Protein AF-A0AAW2BSS1-F1 (afdb_monomer_lite)

pLDDT: mean 71.41, std 20.01, range [36.75, 98.62]

Organism: NCBI:txid425828

Secondary structure (DSSP, 8-state):
-------------------TTT--SSS-GGG-TTHHHHHHHHHHHHHHHHHH-----SS-----GGGTT-TTS----TT-SSPPP----------------PPPHHHHHHHHHHHHHHHHHHHHHHHHHHHHHHHHHHHHHHHHHHHHHHHHT-PPP-

Radius of gyration: 38.37 Å; chains: 1; bounding box: 111×33×115 Å

Structure (mmCIF, N/CA/C/O backbone):
data_AF-A0AAW2BSS1-F1
#
_entry.id   AF-A0AAW2BSS1-F1
#
loop_
_atom_site.group_PDB
_atom_site.id
_atom_site.type_symbol
_atom_site.label_atom_id
_atom_site.label_alt_id
_atom_site.label_comp_id
_atom_site.label_asym_id
_atom_site.label_entity_id
_atom_site.label_seq_id
_atom_site.pdbx_PDB_ins_code
_atom_site.Cartn_x
_atom_site.Cartn_y
_atom_site.Cartn_z
_atom_site.occupancy
_atom_site.B_iso_or_equiv
_atom_site.auth_seq_id
_atom_site.auth_comp_id
_atom_site.auth_asym_id
_atom_site.auth_atom_id
_atom_site.pdbx_PDB_model_num
ATOM 1 N N . MET A 1 1 ? -74.343 -14.158 -6.723 1.00 44.75 1 MET A N 1
ATOM 2 C CA . MET A 1 1 ? -72.896 -14.191 -7.036 1.00 44.75 1 MET A CA 1
ATOM 3 C C . MET A 1 1 ? -72.555 -13.043 -7.977 1.00 44.75 1 MET A C 1
ATOM 5 O O . MET A 1 1 ? -72.920 -13.099 -9.142 1.00 44.75 1 MET A O 1
ATOM 9 N N . LYS A 1 2 ? -71.896 -11.991 -7.487 1.00 41.00 2 LYS A N 1
ATOM 10 C CA . LYS A 1 2 ? -71.179 -11.009 -8.316 1.00 41.00 2 LYS A CA 1
ATOM 11 C C . LYS A 1 2 ? -69.965 -10.582 -7.499 1.00 41.00 2 LYS A C 1
ATOM 13 O O . LYS A 1 2 ? -70.108 -9.906 -6.489 1.00 41.00 2 LYS A O 1
ATOM 18 N N . GLY A 1 3 ? -68.820 -11.152 -7.865 1.00 36.75 3 GLY A N 1
ATOM 19 C CA . GLY A 1 3 ? -67.564 -11.033 -7.137 1.00 36.75 3 GLY A CA 1
ATOM 20 C C . GLY A 1 3 ? -66.968 -9.637 -7.262 1.00 36.75 3 GLY A C 1
ATOM 21 O O . GLY A 1 3 ? -66.878 -9.079 -8.356 1.00 36.75 3 GLY A O 1
ATOM 22 N N . SER A 1 4 ? -66.559 -9.099 -6.122 1.00 43.50 4 SER A N 1
ATOM 23 C CA . SER A 1 4 ? -65.781 -7.877 -5.980 1.00 43.50 4 SER A CA 1
ATOM 24 C C . SER A 1 4 ? -64.411 -8.092 -6.629 1.00 43.50 4 SER A C 1
ATOM 26 O O . SER A 1 4 ? -63.617 -8.901 -6.153 1.00 43.50 4 SER A O 1
ATOM 28 N N . LYS A 1 5 ? -64.126 -7.397 -7.734 1.00 49.88 5 LYS A N 1
ATOM 29 C CA . LYS A 1 5 ? -62.781 -7.367 -8.319 1.00 49.88 5 LYS A CA 1
ATOM 30 C C . LYS A 1 5 ? -61.925 -6.413 -7.489 1.00 49.88 5 LYS A C 1
ATOM 32 O O . LYS A 1 5 ? -62.087 -5.200 -7.566 1.00 49.88 5 LYS A O 1
ATOM 37 N N . SER A 1 6 ? -61.043 -6.982 -6.677 1.00 40.81 6 SER A N 1
ATOM 38 C CA . SER A 1 6 ? -59.959 -6.280 -5.997 1.00 40.81 6 SER A CA 1
ATOM 39 C C . SER A 1 6 ? -59.038 -5.631 -7.032 1.00 40.81 6 SER A C 1
ATOM 41 O O . SER A 1 6 ? -58.400 -6.331 -7.819 1.00 40.81 6 SER A O 1
ATOM 43 N N . ILE A 1 7 ? -58.961 -4.301 -7.037 1.00 45.12 7 ILE A N 1
ATOM 44 C CA . ILE A 1 7 ? -57.939 -3.565 -7.784 1.00 45.12 7 ILE A CA 1
ATOM 45 C C . ILE A 1 7 ? -56.653 -3.666 -6.964 1.00 45.12 7 ILE A C 1
ATOM 47 O O . ILE A 1 7 ? -56.431 -2.909 -6.023 1.00 45.12 7 ILE A O 1
ATOM 51 N N . SER A 1 8 ? -55.821 -4.651 -7.285 1.00 38.78 8 SER A N 1
ATOM 52 C CA . SER A 1 8 ? -54.442 -4.697 -6.815 1.00 38.78 8 SER A CA 1
ATOM 53 C C . SER A 1 8 ? -53.663 -3.605 -7.546 1.00 38.78 8 SER A C 1
ATOM 55 O O . SER A 1 8 ? -53.260 -3.792 -8.695 1.00 38.78 8 SER A O 1
ATOM 57 N N . ALA A 1 9 ? -53.473 -2.454 -6.903 1.00 45.53 9 ALA A N 1
ATOM 58 C CA . ALA A 1 9 ? -52.503 -1.465 -7.348 1.00 45.53 9 ALA A CA 1
ATOM 59 C C . ALA A 1 9 ? -51.106 -2.079 -7.195 1.00 45.53 9 ALA A C 1
ATOM 61 O O . ALA A 1 9 ? -50.527 -2.106 -6.111 1.00 45.53 9 ALA A O 1
ATOM 62 N N . THR A 1 10 ? -50.578 -2.643 -8.278 1.00 43.88 10 THR A N 1
ATOM 63 C CA . THR A 1 10 ? -49.176 -3.038 -8.347 1.00 43.88 10 THR A CA 1
ATOM 64 C C . THR A 1 10 ? -48.368 -1.748 -8.397 1.00 43.88 10 THR A C 1
ATOM 66 O O . THR A 1 10 ? -48.271 -1.112 -9.443 1.00 43.88 10 THR A O 1
ATOM 69 N N . PHE A 1 11 ? -47.832 -1.323 -7.253 1.00 45.69 11 PHE A N 1
ATOM 70 C CA . PHE A 1 11 ? -46.856 -0.244 -7.198 1.00 45.69 11 PHE A CA 1
ATOM 71 C C . PHE A 1 11 ? -45.609 -0.740 -7.942 1.00 45.69 11 PHE A C 1
ATOM 73 O O . PHE A 1 11 ? -44.788 -1.475 -7.394 1.00 45.69 11 PHE A O 1
ATOM 80 N N . ARG A 1 12 ? -45.510 -0.419 -9.237 1.00 48.88 12 ARG A N 1
ATOM 81 C CA . ARG A 1 12 ? -44.263 -0.531 -9.994 1.00 48.88 12 ARG A CA 1
ATOM 82 C C . ARG A 1 12 ? -43.321 0.482 -9.357 1.00 48.88 12 ARG A C 1
ATOM 84 O O . ARG A 1 12 ? -43.369 1.664 -9.668 1.00 48.88 12 ARG A O 1
ATOM 91 N N . LYS A 1 13 ? -42.531 0.034 -8.384 1.00 45.41 13 LYS A N 1
ATOM 92 C CA . LYS A 1 13 ? -41.377 0.797 -7.933 1.00 45.41 13 LYS A CA 1
ATOM 93 C C . LYS A 1 13 ? -40.367 0.680 -9.064 1.00 45.41 13 LYS A C 1
ATOM 95 O O . LYS A 1 13 ? -39.650 -0.317 -9.127 1.00 45.41 13 LYS A O 1
ATOM 100 N N . ASP A 1 14 ? -40.397 1.630 -9.996 1.00 56.41 14 ASP A N 1
ATOM 101 C CA . ASP A 1 14 ? -39.273 1.801 -10.907 1.00 56.41 14 ASP A CA 1
ATOM 102 C C . ASP A 1 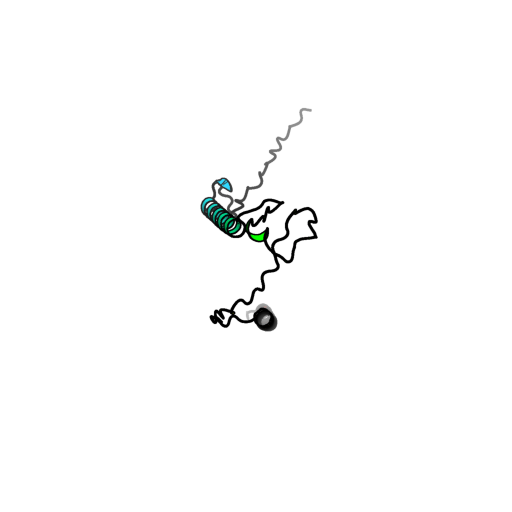14 ? -38.009 1.865 -10.040 1.00 56.41 14 ASP A C 1
ATOM 104 O O . ASP A 1 14 ? -38.026 2.513 -8.980 1.00 56.41 14 ASP A O 1
ATOM 108 N N . PRO A 1 15 ? -36.954 1.103 -10.380 1.00 61.06 15 PRO A N 1
ATOM 109 C CA . PRO A 1 15 ? -35.716 1.176 -9.632 1.00 61.06 15 PRO A CA 1
ATOM 110 C C . PRO A 1 15 ? -35.285 2.636 -9.677 1.00 61.06 15 PRO A C 1
ATOM 112 O O . PRO A 1 15 ? -35.113 3.183 -10.761 1.00 61.06 15 PRO A O 1
ATOM 115 N N . MET A 1 16 ? -35.194 3.272 -8.507 1.00 63.94 16 MET A N 1
ATOM 116 C CA . MET A 1 16 ? -34.715 4.646 -8.387 1.00 63.94 16 MET A CA 1
ATOM 117 C C . MET A 1 16 ? -33.361 4.685 -9.093 1.00 63.94 16 MET A C 1
ATOM 119 O O . MET A 1 16 ? -32.401 4.092 -8.593 1.00 63.94 16 MET A O 1
ATOM 123 N N . GLU A 1 17 ? -33.313 5.255 -10.297 1.00 72.25 17 GLU A N 1
ATOM 124 C CA . GLU A 1 17 ? -32.108 5.212 -11.110 1.00 72.25 17 GLU A CA 1
ATOM 125 C C . GLU A 1 17 ? -31.115 6.173 -10.475 1.00 72.25 17 GLU A C 1
ATOM 127 O O . GLU A 1 17 ? -31.255 7.391 -10.519 1.00 72.25 17 GLU A O 1
ATOM 132 N N . VAL A 1 18 ? -30.145 5.587 -9.785 1.00 84.19 18 VAL A N 1
ATOM 133 C CA . VAL A 1 18 ? -29.073 6.324 -9.143 1.00 84.19 18 VAL A CA 1
ATOM 134 C C . VAL A 1 18 ? -28.134 6.823 -10.239 1.00 84.19 18 VAL A C 1
ATOM 136 O O . VAL A 1 18 ? -27.698 6.047 -11.095 1.00 84.19 18 VAL A O 1
ATOM 139 N N . CYS A 1 19 ? -27.790 8.108 -10.205 1.00 87.50 19 CYS A N 1
ATOM 140 C CA . CYS A 1 19 ? -26.778 8.682 -11.074 1.00 87.50 19 CYS A CA 1
ATOM 141 C C . CYS A 1 19 ? -25.475 7.885 -10.944 1.00 87.50 19 CYS A C 1
ATOM 143 O O . CYS A 1 19 ? -24.877 7.815 -9.873 1.00 87.50 19 CYS A O 1
ATOM 145 N N . LYS A 1 20 ? -24.989 7.305 -12.041 1.00 84.31 20 LYS A N 1
ATOM 146 C CA . LYS A 1 20 ? -23.785 6.454 -12.029 1.00 84.31 20 LYS A CA 1
ATOM 147 C C . LYS A 1 20 ? -22.487 7.246 -11.839 1.00 84.31 20 LYS A C 1
ATOM 149 O O . LYS A 1 20 ? -21.426 6.644 -11.729 1.00 84.31 20 LYS A O 1
ATOM 154 N N . MET A 1 21 ? -22.570 8.579 -11.843 1.00 83.81 21 MET A N 1
ATOM 155 C CA . MET A 1 21 ? -21.425 9.478 -11.700 1.00 83.81 21 MET A CA 1
ATOM 156 C C . MET A 1 21 ? -21.223 9.929 -10.249 1.00 83.81 21 MET A C 1
ATOM 158 O O . MET A 1 21 ? -20.118 9.828 -9.727 1.00 83.81 21 MET A O 1
ATOM 162 N N . CYS A 1 22 ? -22.284 10.406 -9.587 1.00 87.50 22 CYS A N 1
ATOM 163 C CA . CYS A 1 22 ? -22.213 10.917 -8.210 1.00 87.50 22 CYS A CA 1
ATOM 164 C C . CYS A 1 22 ? -23.003 10.089 -7.186 1.00 87.50 22 CYS A C 1
ATOM 166 O O . CYS A 1 22 ? -22.973 10.396 -5.999 1.00 87.50 22 CYS A O 1
ATOM 168 N N . HIS A 1 23 ? -23.697 9.040 -7.629 1.00 84.88 23 HIS A N 1
ATOM 169 C CA . HIS A 1 23 ? -24.527 8.161 -6.807 1.00 84.88 23 HIS A CA 1
ATOM 170 C C . HIS A 1 23 ? -25.729 8.824 -6.110 1.00 84.88 23 HIS A C 1
ATOM 172 O O . HIS A 1 23 ? -26.272 8.275 -5.151 1.00 84.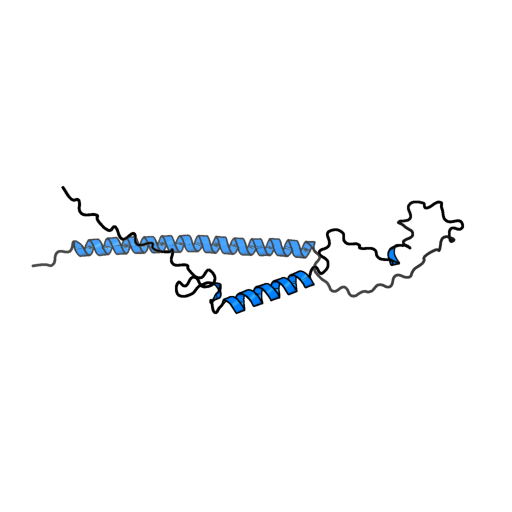88 23 HIS A O 1
ATOM 178 N N . GLU A 1 24 ? -26.203 9.964 -6.618 1.00 84.81 24 GLU A N 1
ATOM 179 C CA . GLU A 1 24 ? -27.440 10.605 -6.156 1.00 84.81 24 GLU A CA 1
ATOM 180 C C . GLU A 1 24 ? -28.679 10.125 -6.926 1.00 84.81 24 GLU A C 1
ATOM 182 O O . GLU A 1 24 ? -28.595 9.745 -8.088 1.00 84.81 24 GLU A O 1
ATOM 187 N N . ILE A 1 25 ? -29.853 10.190 -6.292 1.00 82.56 25 ILE A N 1
ATOM 188 C CA . ILE A 1 25 ? -31.152 9.786 -6.873 1.00 82.56 25 ILE A CA 1
ATOM 189 C C . ILE A 1 25 ? -31.933 10.937 -7.531 1.00 82.56 25 ILE A C 1
ATOM 191 O O . ILE A 1 25 ? -33.031 10.725 -8.034 1.00 82.56 25 ILE A O 1
ATOM 195 N N . ASN A 1 26 ? -31.407 12.163 -7.481 1.00 81.06 26 ASN A N 1
ATOM 196 C CA . ASN A 1 26 ? -32.154 13.373 -7.847 1.00 81.06 26 ASN A CA 1
ATOM 197 C C . ASN A 1 26 ? -32.123 13.695 -9.348 1.00 81.06 26 ASN A C 1
ATOM 199 O O . ASN A 1 26 ? -32.866 14.564 -9.794 1.00 81.06 26 ASN A O 1
ATOM 203 N N . HIS A 1 27 ? -31.241 13.046 -10.109 1.00 81.62 27 HIS A N 1
ATOM 204 C CA . HIS A 1 27 ? -31.038 13.309 -11.529 1.00 81.62 27 HIS A CA 1
ATOM 205 C C . HIS A 1 27 ? -30.535 12.061 -12.255 1.00 81.62 27 HIS A C 1
ATOM 207 O O . HIS A 1 27 ? -29.900 11.180 -11.671 1.00 81.62 27 HIS A O 1
ATOM 213 N N . VAL A 1 28 ? -30.779 12.027 -13.559 1.00 83.12 28 VAL A N 1
ATOM 214 C CA . VAL A 1 28 ? -30.234 11.024 -14.474 1.00 83.12 28 VAL A CA 1
ATOM 215 C C . VAL A 1 28 ? -28.775 11.340 -14.815 1.00 83.12 28 VAL A C 1
ATOM 217 O O . VAL A 1 28 ? -28.350 12.492 -14.814 1.00 83.12 28 VAL A O 1
ATOM 220 N N . THR A 1 29 ? -27.973 10.313 -15.109 1.00 81.44 29 THR A N 1
ATOM 221 C CA . THR A 1 29 ? -26.507 10.452 -15.266 1.00 81.44 29 THR A CA 1
ATOM 222 C C . THR A 1 29 ? -26.102 11.497 -16.318 1.00 81.44 29 THR A C 1
ATOM 224 O O . THR A 1 29 ? -25.099 12.180 -16.134 1.00 81.44 29 THR A O 1
ATOM 227 N N . ASN A 1 30 ? -26.886 11.651 -17.391 1.00 79.81 30 ASN A N 1
ATOM 228 C CA . ASN A 1 30 ? -26.679 12.636 -18.463 1.00 79.81 30 ASN A CA 1
ATOM 229 C C . ASN A 1 30 ? -26.864 14.103 -18.017 1.00 79.81 30 ASN A C 1
ATOM 231 O O . ASN A 1 30 ? -26.330 14.996 -18.666 1.00 79.81 30 ASN A O 1
ATOM 235 N N . GLU A 1 31 ? -27.580 14.349 -16.920 1.00 81.38 31 GLU A N 1
ATOM 236 C CA . GLU A 1 31 ? -27.831 15.679 -16.344 1.00 81.38 31 GLU A CA 1
ATOM 237 C C . GLU A 1 31 ? -26.917 15.977 -15.143 1.00 81.38 31 GLU A C 1
ATOM 239 O O . GLU A 1 31 ? -27.035 17.016 -14.494 1.00 81.38 31 GLU A O 1
ATOM 244 N N . CYS A 1 32 ? -25.984 15.072 -14.829 1.00 84.69 32 CYS A N 1
ATOM 245 C CA . CYS A 1 32 ? -25.091 15.240 -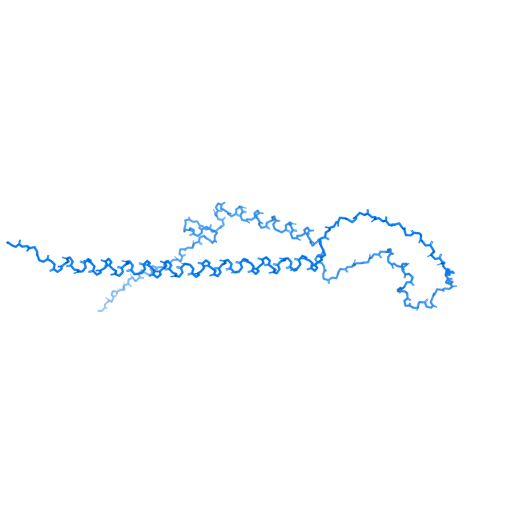13.693 1.00 84.69 32 CYS A CA 1
ATOM 246 C C . CYS A 1 32 ? -24.128 16.412 -13.911 1.00 84.69 32 CYS A C 1
ATOM 248 O O . CYS A 1 32 ? -23.383 16.441 -14.889 1.00 84.69 32 CYS A O 1
ATOM 250 N N . ALA A 1 33 ? -24.049 17.332 -12.947 1.00 85.56 33 ALA A N 1
ATOM 251 C CA . ALA A 1 33 ? -23.131 18.474 -13.003 1.00 85.56 33 ALA A CA 1
ATOM 252 C C . ALA A 1 33 ? -21.655 18.058 -13.185 1.00 85.56 33 ALA A C 1
ATOM 254 O O . ALA A 1 33 ? -20.872 18.775 -13.804 1.00 85.56 33 ALA A O 1
ATOM 255 N N . SER A 1 34 ? -21.281 16.872 -12.690 1.00 82.00 34 SER A N 1
ATOM 256 C CA . SER A 1 34 ? -19.925 16.319 -12.823 1.00 82.00 34 SER A CA 1
ATOM 257 C C . SER A 1 34 ? -19.651 15.623 -14.165 1.00 82.00 34 SER A C 1
ATOM 259 O O . SER A 1 34 ? -18.503 15.285 -14.455 1.00 82.00 34 SER A O 1
ATOM 261 N N . LEU A 1 35 ? -20.667 15.449 -15.020 1.00 82.12 35 LEU A N 1
ATOM 262 C CA . LEU A 1 35 ? -20.525 14.792 -16.320 1.00 82.12 35 LEU A CA 1
ATOM 263 C C . LEU A 1 35 ? -19.570 15.548 -17.246 1.00 82.12 35 LEU A C 1
ATOM 265 O O . LEU A 1 35 ? -18.727 14.925 -17.885 1.00 82.12 35 LEU A O 1
ATOM 269 N N . SER A 1 36 ? -19.648 16.881 -17.271 1.00 77.25 36 SER A N 1
ATOM 270 C CA . SER A 1 36 ? -18.731 17.714 -18.063 1.00 77.25 36 SER A CA 1
ATOM 271 C C . SER A 1 36 ? -17.277 17.515 -17.620 1.00 77.25 36 SER A C 1
ATOM 273 O O . SER A 1 36 ? -16.400 17.247 -18.439 1.00 77.25 36 SER A O 1
ATOM 275 N N . SER A 1 37 ? -17.021 17.527 -16.308 1.00 78.88 37 SER A N 1
ATOM 276 C CA . SER A 1 37 ? -15.688 17.272 -15.753 1.00 78.88 37 SER A CA 1
ATOM 277 C C . SER A 1 37 ? -15.174 15.872 -16.094 1.00 78.88 37 SER A C 1
ATOM 279 O O . SER A 1 37 ? -14.006 15.719 -16.439 1.00 78.88 37 SER A O 1
ATOM 281 N N . PHE A 1 38 ? -16.035 14.855 -16.046 1.00 78.12 38 PHE A N 1
ATOM 282 C CA . PHE A 1 38 ? -15.660 13.485 -16.390 1.00 78.12 38 PHE A CA 1
ATOM 283 C C . PHE A 1 38 ? -15.317 13.319 -17.878 1.00 78.12 38 PHE A C 1
ATOM 285 O O . PHE A 1 38 ? -14.327 12.664 -18.211 1.00 78.12 38 PHE A O 1
ATOM 292 N N . LEU A 1 39 ? -16.099 13.929 -18.774 1.00 77.75 39 LEU A N 1
ATOM 293 C CA . LEU A 1 39 ? -15.840 13.885 -20.214 1.00 77.75 39 LEU A CA 1
ATOM 294 C C . LEU A 1 39 ? -14.545 14.610 -20.585 1.00 77.75 39 LEU A C 1
ATOM 296 O O . LEU A 1 39 ? -13.760 14.062 -21.354 1.00 77.75 39 LEU A O 1
ATOM 300 N N . ASN A 1 40 ? -14.267 15.763 -19.971 1.00 75.00 40 ASN A N 1
ATOM 301 C CA . ASN A 1 40 ? -13.009 16.485 -20.181 1.00 75.00 40 ASN A CA 1
ATOM 302 C C . ASN A 1 40 ? -11.793 15.643 -19.756 1.00 75.00 40 ASN A C 1
ATOM 304 O O . ASN A 1 40 ? -10.795 15.588 -20.469 1.00 75.00 40 ASN A O 1
ATOM 308 N N . VAL A 1 41 ? -11.887 14.921 -18.632 1.00 74.88 41 VAL A N 1
ATOM 309 C CA . VAL A 1 41 ? -10.826 14.001 -18.179 1.00 74.88 41 VAL A CA 1
ATOM 310 C C . VAL A 1 41 ? -10.642 12.831 -19.150 1.00 74.88 41 VAL A C 1
ATOM 312 O O . VAL A 1 41 ? -9.521 12.362 -19.356 1.00 74.88 41 VAL A O 1
ATOM 315 N N . LEU A 1 42 ? -11.724 12.327 -19.747 1.00 70.75 42 LEU A N 1
ATOM 316 C CA . LEU A 1 42 ? -11.635 11.271 -20.753 1.00 70.75 42 LEU A CA 1
ATOM 317 C C . LEU A 1 42 ? -10.988 11.787 -22.044 1.00 70.75 42 LEU A C 1
ATOM 319 O O . LEU A 1 42 ? -10.130 11.108 -22.602 1.00 70.75 42 LEU A O 1
ATOM 323 N N . GLU A 1 43 ? -11.347 12.990 -22.486 1.00 73.31 43 GLU A N 1
ATOM 324 C CA . GLU A 1 43 ? -10.772 13.635 -23.666 1.00 73.31 43 GLU A CA 1
ATOM 325 C C . GLU A 1 43 ? -9.277 13.926 -23.485 1.00 73.31 43 GLU A C 1
ATOM 327 O O . GLU A 1 43 ? -8.478 13.592 -24.360 1.00 73.31 43 GLU A O 1
ATOM 332 N N . GLU A 1 44 ? -8.867 14.422 -22.314 1.00 70.81 44 GLU A N 1
ATOM 333 C CA . GLU A 1 44 ? -7.456 14.631 -21.976 1.00 70.81 44 GLU A CA 1
ATOM 334 C C . GLU A 1 44 ? -6.668 13.312 -22.004 1.00 70.81 44 GLU A C 1
ATOM 336 O O . GLU A 1 44 ? -5.574 13.237 -22.572 1.00 70.81 44 GLU A O 1
ATOM 341 N N . LYS A 1 45 ? -7.245 12.228 -21.469 1.00 69.81 45 LYS A N 1
ATOM 342 C CA . LYS A 1 45 ? -6.633 10.891 -21.524 1.00 69.81 45 LYS A CA 1
ATOM 343 C C . LYS A 1 45 ? -6.528 10.355 -22.951 1.00 69.81 45 LYS A C 1
ATOM 345 O O . LYS A 1 45 ? -5.508 9.758 -23.290 1.00 69.81 45 LYS A O 1
ATOM 350 N N . VAL A 1 46 ? -7.543 10.569 -23.789 1.00 67.56 46 VAL A N 1
ATOM 351 C CA . VAL A 1 46 ? -7.530 10.166 -25.206 1.00 67.56 46 VAL A CA 1
ATOM 352 C C . VAL A 1 46 ? -6.488 10.968 -25.984 1.00 67.56 46 VAL A C 1
ATOM 354 O O . VAL A 1 46 ? -5.731 10.392 -26.764 1.00 67.56 46 VAL A O 1
ATOM 357 N N . HIS A 1 47 ? -6.381 12.272 -25.734 1.00 69.81 47 HIS A N 1
ATOM 358 C CA . HIS A 1 47 ? -5.361 13.118 -26.343 1.00 69.81 47 HIS A CA 1
ATOM 359 C C . HIS A 1 47 ? -3.944 12.690 -25.929 1.00 69.81 47 HIS A C 1
ATOM 361 O O . HIS A 1 47 ? -3.061 12.546 -26.780 1.00 69.81 47 HIS A O 1
ATOM 367 N N . ALA A 1 48 ? -3.726 12.410 -24.640 1.00 67.44 48 ALA A N 1
ATOM 368 C CA . ALA A 1 48 ? -2.455 11.891 -24.144 1.00 67.44 48 ALA A CA 1
ATOM 369 C C . ALA A 1 48 ? -2.116 10.536 -24.787 1.00 67.44 48 ALA A C 1
ATOM 371 O O . ALA A 1 48 ? -1.020 10.365 -25.317 1.00 67.44 48 ALA A O 1
ATOM 372 N N . PHE A 1 49 ? -3.066 9.599 -24.823 1.00 67.88 49 PHE A N 1
ATOM 373 C CA . PHE A 1 49 ? -2.873 8.278 -25.423 1.00 67.88 49 PHE A CA 1
ATOM 374 C C . PHE A 1 49 ? -2.524 8.359 -26.919 1.00 67.88 49 PHE A C 1
ATOM 376 O O . PHE A 1 49 ? -1.547 7.753 -27.362 1.00 67.88 49 PHE A O 1
ATOM 383 N N . ASN A 1 50 ? -3.251 9.175 -27.686 1.00 66.44 50 ASN A N 1
ATOM 384 C CA . ASN A 1 50 ? -2.988 9.380 -29.113 1.00 66.44 50 ASN A CA 1
ATOM 385 C C . ASN A 1 50 ? -1.644 10.078 -29.379 1.00 66.44 50 ASN A C 1
ATOM 387 O O . ASN A 1 50 ? -1.008 9.812 -30.396 1.00 66.44 50 ASN A O 1
ATOM 391 N N . SER A 1 51 ? -1.178 10.926 -28.457 1.00 66.88 51 SER A N 1
ATOM 392 C CA . SER A 1 51 ? 0.146 11.557 -28.547 1.00 66.88 51 SER A CA 1
ATOM 393 C C . SER A 1 51 ? 1.283 10.548 -28.351 1.00 66.88 51 SER A C 1
ATOM 395 O O . SER A 1 51 ? 2.312 10.643 -29.019 1.00 66.88 51 SER A O 1
ATOM 397 N N . TYR A 1 52 ? 1.104 9.563 -27.462 1.00 63.03 52 TYR A N 1
ATOM 398 C CA . TYR A 1 52 ? 2.091 8.499 -27.241 1.00 63.03 52 TYR A CA 1
ATOM 399 C C . TYR A 1 52 ? 2.120 7.465 -28.377 1.00 63.03 52 TYR A C 1
ATOM 401 O O . TYR A 1 52 ? 3.169 6.865 -28.616 1.00 63.03 52 TYR A O 1
ATOM 409 N N . TRP A 1 53 ? 1.008 7.267 -29.095 1.00 58.12 53 TRP A N 1
ATOM 410 C CA . TRP A 1 53 ? 0.920 6.304 -30.196 1.00 58.12 53 TRP A CA 1
ATOM 411 C C . TRP A 1 53 ? 0.149 6.857 -31.409 1.00 58.12 53 TRP A C 1
ATOM 413 O O . TRP A 1 53 ? -0.993 6.468 -31.664 1.00 58.12 53 TRP A O 1
ATOM 423 N N . PRO A 1 54 ? 0.765 7.736 -32.219 1.00 58.47 54 PRO A N 1
ATOM 424 C CA . PRO A 1 54 ? 0.060 8.440 -33.293 1.00 58.47 54 PRO A CA 1
ATOM 425 C C . PRO A 1 54 ? -0.297 7.567 -34.512 1.00 58.47 54 PRO A C 1
ATOM 427 O O . PRO A 1 54 ? -0.899 8.065 -35.459 1.00 58.47 54 PRO A O 1
ATOM 430 N N . ASN A 1 55 ? 0.071 6.279 -34.541 1.00 56.88 55 ASN A N 1
ATOM 431 C CA . ASN A 1 55 ? -0.132 5.424 -35.713 1.00 56.88 55 ASN A CA 1
ATOM 432 C C . ASN A 1 55 ? -0.674 4.044 -35.325 1.00 56.88 55 ASN A C 1
ATOM 434 O O . ASN A 1 55 ? 0.065 3.073 -35.167 1.00 56.88 55 ASN A O 1
ATOM 438 N N . ASN A 1 56 ? -1.993 3.968 -35.169 1.00 55.41 56 ASN A N 1
ATOM 439 C CA . ASN A 1 56 ? -2.714 2.752 -34.799 1.00 55.41 56 ASN A CA 1
ATOM 440 C C . ASN A 1 56 ? -3.104 1.899 -36.028 1.00 55.41 56 ASN A C 1
ATOM 442 O O . ASN A 1 56 ? -4.201 1.350 -36.094 1.00 55.41 56 ASN A O 1
ATOM 446 N N . SER A 1 57 ? -2.234 1.821 -37.041 1.00 55.94 57 SER A N 1
ATOM 447 C CA . SER A 1 57 ? -2.439 0.930 -38.189 1.00 55.94 57 SER A CA 1
ATOM 448 C C . SER A 1 57 ? -1.789 -0.433 -37.927 1.00 55.94 57 SER A C 1
ATOM 450 O O . SER A 1 57 ? -0.615 -0.516 -37.571 1.00 55.94 57 SER A O 1
ATOM 452 N N . SER A 1 58 ? -2.540 -1.524 -38.122 1.00 57.31 58 SER A N 1
ATOM 453 C CA . SER A 1 58 ? -2.073 -2.910 -37.910 1.00 57.31 58 SER A CA 1
ATOM 454 C C . SER A 1 58 ? -0.891 -3.325 -38.799 1.00 57.31 58 SER A C 1
ATOM 456 O O . SER A 1 58 ? -0.275 -4.356 -38.558 1.00 57.31 58 SER A O 1
ATOM 458 N N . TYR A 1 59 ? -0.540 -2.513 -39.797 1.00 52.09 59 TYR A N 1
ATOM 459 C CA . TYR A 1 59 ? 0.700 -2.621 -40.554 1.00 52.09 59 TYR A CA 1
ATOM 460 C C . TYR A 1 59 ? 1.411 -1.272 -40.521 1.00 52.09 59 TYR A C 1
ATOM 462 O O . TYR A 1 59 ? 1.154 -0.396 -41.347 1.00 52.09 59 TYR A O 1
ATOM 470 N N . SER A 1 60 ? 2.341 -1.105 -39.579 1.00 51.34 60 SER A N 1
ATOM 471 C CA . SER A 1 60 ? 3.242 0.041 -39.603 1.00 51.34 60 SER A CA 1
ATOM 472 C C . SER A 1 60 ? 4.129 -0.073 -40.842 1.00 51.34 60 SER A C 1
ATOM 474 O O . SER A 1 60 ? 5.062 -0.882 -40.891 1.00 51.34 60 SER A O 1
ATOM 476 N N . ASN A 1 61 ? 3.857 0.735 -41.859 1.00 55.06 61 ASN A N 1
ATOM 477 C CA . ASN A 1 61 ? 4.755 0.889 -42.993 1.00 55.06 61 ASN A CA 1
ATOM 478 C C . ASN A 1 61 ? 5.964 1.727 -42.532 1.00 55.06 61 ASN A C 1
ATOM 480 O O . ASN A 1 61 ? 6.079 2.914 -42.820 1.00 55.06 61 ASN A O 1
ATOM 484 N N . ASN A 1 62 ? 6.872 1.109 -41.767 1.00 55.47 62 ASN A N 1
ATOM 485 C CA . ASN A 1 62 ? 8.125 1.699 -41.272 1.00 55.47 62 ASN A CA 1
ATOM 486 C C . ASN A 1 62 ? 9.179 1.816 -42.388 1.00 55.47 62 ASN A C 1
ATOM 488 O O . ASN A 1 62 ? 10.378 1.628 -42.164 1.00 55.47 62 ASN A O 1
ATOM 492 N N . TYR A 1 63 ? 8.741 2.096 -43.617 1.00 52.31 63 TYR A N 1
ATOM 493 C CA . TYR A 1 63 ? 9.625 2.208 -44.761 1.00 52.31 63 TYR A CA 1
ATOM 494 C C . TYR A 1 63 ? 10.413 3.515 -44.678 1.00 52.31 63 TYR A C 1
ATOM 496 O O . TYR A 1 63 ? 9.966 4.579 -45.093 1.00 52.31 63 TYR A O 1
ATOM 504 N N . LYS A 1 64 ? 11.610 3.423 -44.104 1.00 55.56 64 LYS A N 1
ATOM 505 C CA . LYS A 1 64 ? 12.632 4.471 -44.075 1.00 55.56 64 LYS A CA 1
ATOM 506 C C . LYS A 1 64 ? 13.365 4.464 -45.431 1.00 55.56 64 LYS A C 1
ATOM 508 O O . LYS A 1 64 ? 14.151 3.543 -45.665 1.00 55.56 64 LYS A O 1
ATOM 513 N N . PRO A 1 65 ? 13.173 5.451 -46.331 1.00 59.50 65 PRO A N 1
ATOM 514 C CA . PRO A 1 65 ? 13.779 5.431 -47.673 1.00 59.50 65 PRO A CA 1
ATOM 515 C C . PRO A 1 65 ? 15.314 5.379 -47.635 1.00 59.50 65 PRO A C 1
ATOM 517 O O . PRO A 1 65 ? 15.959 4.775 -48.487 1.00 59.50 65 PRO A O 1
ATOM 520 N N . ASN A 1 66 ? 15.894 5.959 -46.586 1.00 56.81 66 ASN A N 1
ATOM 521 C CA . ASN A 1 66 ? 17.320 5.989 -46.278 1.00 56.81 66 ASN A CA 1
ATOM 522 C C . ASN A 1 66 ? 17.901 4.648 -45.779 1.00 56.81 66 ASN A C 1
ATOM 524 O O . ASN A 1 66 ? 19.116 4.535 -45.649 1.00 56.81 66 ASN A O 1
ATOM 528 N N . MET A 1 67 ? 17.079 3.617 -45.544 1.00 56.03 67 MET A N 1
ATOM 529 C CA . MET A 1 67 ? 17.549 2.255 -45.235 1.00 56.03 67 MET A CA 1
ATOM 530 C C . MET A 1 67 ? 17.818 1.412 -46.491 1.00 56.03 67 MET A C 1
ATOM 532 O O . MET A 1 67 ? 18.431 0.354 -46.373 1.00 56.03 67 MET A O 1
ATOM 536 N N . ARG A 1 68 ? 17.429 1.884 -47.691 1.00 58.34 68 ARG A N 1
ATOM 537 C CA . ARG A 1 68 ? 17.710 1.202 -48.973 1.00 58.34 68 ARG A CA 1
ATOM 538 C C . ARG A 1 68 ? 19.201 0.977 -49.231 1.00 58.34 68 ARG A C 1
ATOM 540 O O . ARG A 1 68 ? 19.542 0.076 -49.981 1.00 58.34 68 ARG A O 1
ATOM 547 N N . ASN A 1 69 ? 20.070 1.782 -48.619 1.00 56.22 69 ASN A N 1
ATOM 548 C CA . ASN A 1 69 ? 21.505 1.792 -48.898 1.00 56.22 69 ASN A CA 1
ATOM 549 C C . ASN A 1 69 ? 22.359 1.259 -47.733 1.00 56.22 69 ASN A C 1
ATOM 551 O O . ASN A 1 69 ? 23.518 1.645 -47.587 1.00 56.22 69 ASN A O 1
ATOM 555 N N . ARG A 1 70 ? 21.807 0.396 -46.863 1.00 56.91 70 ARG A N 1
ATOM 556 C CA . ARG A 1 70 ? 22.639 -0.327 -45.888 1.00 56.91 70 ARG A CA 1
ATOM 557 C C . ARG A 1 70 ? 23.327 -1.507 -46.565 1.00 56.91 70 ARG A C 1
ATOM 559 O O . ARG A 1 70 ? 22.699 -2.528 -46.830 1.00 56.91 70 ARG A O 1
ATOM 566 N N . SER A 1 71 ? 24.642 -1.393 -46.728 1.00 62.50 71 SER A N 1
ATOM 567 C CA . SER A 1 71 ? 25.524 -2.405 -47.325 1.00 62.50 71 SER A CA 1
ATOM 568 C C . SER A 1 71 ? 25.502 -3.791 -46.660 1.00 62.50 71 SER A C 1
ATOM 570 O O . SER A 1 71 ? 26.033 -4.730 -47.237 1.00 62.50 71 SER A O 1
ATOM 572 N N . TYR A 1 72 ? 24.888 -3.953 -45.483 1.00 52.28 72 TYR A N 1
ATOM 573 C CA . TYR A 1 72 ? 24.851 -5.227 -44.749 1.00 52.28 72 TYR A CA 1
ATOM 574 C C . TYR A 1 72 ? 23.529 -6.006 -44.874 1.00 52.28 72 TYR A C 1
ATOM 576 O O . TYR A 1 72 ? 23.427 -7.101 -44.334 1.00 52.28 72 TYR A O 1
ATOM 584 N N . LEU A 1 73 ? 22.516 -5.470 -45.569 1.00 51.12 73 LEU A N 1
ATOM 585 C CA . LEU A 1 73 ? 21.198 -6.114 -45.731 1.00 51.12 73 LEU A CA 1
ATOM 586 C C . LEU A 1 73 ? 20.801 -6.339 -47.201 1.00 51.12 73 LEU A C 1
ATOM 588 O O . LEU A 1 73 ? 19.628 -6.529 -47.509 1.00 51.12 73 LEU A O 1
ATOM 592 N N . SER A 1 74 ? 21.770 -6.347 -48.117 1.00 51.31 74 SER A N 1
ATOM 593 C CA . SER A 1 74 ? 21.537 -6.820 -49.483 1.00 51.31 74 SER A CA 1
ATOM 594 C C . SER A 1 74 ? 21.684 -8.342 -49.499 1.00 51.31 74 SER A C 1
ATOM 596 O O . SER A 1 74 ? 22.795 -8.864 -49.582 1.00 51.31 74 SER A O 1
ATOM 598 N N . TYR A 1 75 ? 20.574 -9.077 -49.384 1.00 43.19 75 TYR A N 1
ATOM 599 C CA . TYR A 1 75 ? 20.552 -10.445 -49.907 1.00 43.19 75 TYR A CA 1
ATOM 600 C C . TYR A 1 75 ? 20.880 -10.326 -51.395 1.00 43.19 75 TYR A C 1
ATOM 602 O O . TYR A 1 75 ? 20.192 -9.576 -52.089 1.00 43.19 75 TYR A O 1
ATOM 610 N N . LYS A 1 76 ? 21.981 -10.963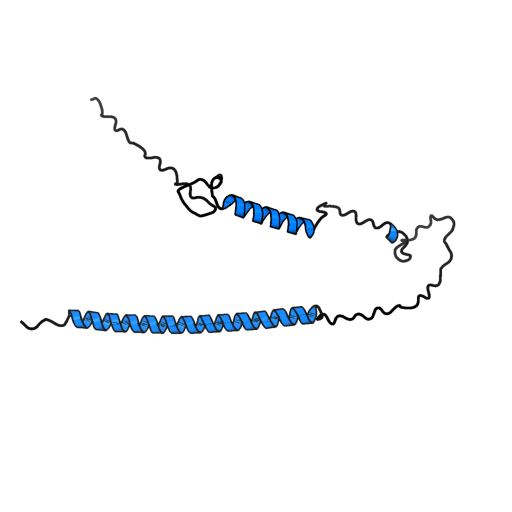 -51.824 1.00 42.41 76 LYS A N 1
ATOM 611 C CA . LYS A 1 76 ? 22.576 -10.886 -53.167 1.00 42.41 76 LYS A CA 1
ATOM 612 C C . LYS A 1 76 ? 21.518 -10.619 -54.236 1.00 42.41 76 LYS A C 1
ATOM 614 O O . LYS A 1 76 ? 20.793 -11.515 -54.655 1.00 42.41 76 LYS A O 1
ATOM 619 N N . SER A 1 77 ? 21.414 -9.365 -54.655 1.00 47.66 77 SER A N 1
ATOM 620 C CA . SER A 1 77 ? 20.692 -9.029 -55.870 1.00 47.66 77 SER A CA 1
ATOM 621 C C . SER A 1 77 ? 21.712 -9.102 -56.994 1.00 47.66 77 SER A C 1
ATOM 623 O O . SER A 1 77 ? 22.344 -8.109 -57.339 1.00 47.66 77 SER A O 1
ATOM 625 N N . ASP A 1 78 ? 21.871 -10.293 -57.572 1.00 51.09 78 ASP A N 1
ATOM 626 C CA . ASP A 1 78 ? 22.733 -10.550 -58.739 1.00 51.09 78 ASP A CA 1
ATOM 627 C C . ASP A 1 78 ? 22.227 -9.849 -60.028 1.00 51.09 78 ASP A C 1
ATOM 629 O O . ASP A 1 78 ? 22.637 -10.179 -61.134 1.00 51.09 78 ASP A O 1
ATOM 633 N N . ASN A 1 79 ? 21.342 -8.853 -59.907 1.00 52.31 79 ASN A N 1
ATOM 634 C CA . ASN A 1 79 ? 20.652 -8.203 -61.022 1.00 52.31 79 ASN A CA 1
ATOM 635 C C . ASN A 1 79 ? 21.104 -6.755 -61.279 1.00 52.31 79 ASN A C 1
ATOM 637 O O . ASN A 1 79 ? 20.430 -6.033 -62.011 1.00 52.31 79 ASN A O 1
ATOM 641 N N . VAL A 1 80 ? 22.218 -6.291 -60.700 1.00 53.56 80 VAL A N 1
ATOM 642 C CA . VAL A 1 80 ? 22.747 -4.950 -61.006 1.00 53.56 80 VAL A CA 1
ATOM 643 C C . VAL A 1 80 ? 23.946 -5.071 -61.942 1.00 53.56 80 VAL A C 1
ATOM 645 O O . VAL A 1 80 ? 25.002 -5.555 -61.547 1.00 53.56 80 VAL A O 1
ATOM 648 N N . LEU A 1 81 ? 23.786 -4.576 -63.174 1.00 51.94 81 LEU A N 1
ATOM 649 C CA . LEU A 1 81 ? 24.756 -4.633 -64.282 1.00 51.94 81 LEU A CA 1
ATOM 650 C C . LEU A 1 81 ? 26.094 -3.896 -64.017 1.00 51.94 81 LEU A C 1
ATOM 652 O O . LEU A 1 81 ? 26.927 -3.806 -64.913 1.00 51.94 81 LEU A O 1
ATOM 656 N N . ASN A 1 82 ? 26.302 -3.338 -62.820 1.00 53.16 82 ASN A N 1
ATOM 657 C CA . ASN A 1 82 ? 27.557 -2.721 -62.392 1.00 53.16 82 ASN A CA 1
ATOM 658 C C . ASN A 1 82 ? 27.564 -2.517 -60.858 1.00 53.16 82 ASN A C 1
ATOM 660 O O . ASN A 1 82 ? 26.981 -1.540 -60.377 1.00 53.16 82 ASN A O 1
ATOM 664 N N . PRO A 1 83 ? 28.160 -3.412 -60.051 1.00 53.38 83 PRO A N 1
ATOM 665 C CA . PRO A 1 83 ? 28.297 -3.172 -58.619 1.00 53.38 83 PRO A CA 1
ATOM 666 C C . PRO A 1 83 ? 29.330 -2.055 -58.355 1.00 53.38 83 PRO A C 1
ATOM 668 O O . PRO A 1 83 ? 30.435 -2.104 -58.899 1.00 53.38 83 PRO A O 1
ATOM 671 N N . PRO A 1 84 ? 29.021 -1.041 -57.522 1.00 52.88 84 PRO A N 1
ATOM 672 C CA . PRO A 1 84 ? 29.991 -0.011 -57.165 1.00 52.88 84 PRO A CA 1
ATOM 673 C C . PRO A 1 84 ? 31.136 -0.606 -56.331 1.00 52.88 84 PRO A C 1
ATOM 675 O O . PRO A 1 84 ? 30.908 -1.418 -55.434 1.00 52.88 84 PRO A O 1
ATOM 678 N N . ALA A 1 85 ? 32.370 -0.182 -56.623 1.00 57.66 85 ALA A N 1
ATOM 679 C CA . ALA A 1 85 ? 33.580 -0.651 -55.947 1.00 57.66 85 ALA A CA 1
ATOM 680 C C . ALA A 1 85 ? 33.495 -0.487 -54.410 1.00 57.66 85 ALA A C 1
ATOM 682 O O . ALA A 1 85 ? 32.951 0.515 -53.928 1.00 57.66 85 ALA A O 1
ATOM 683 N N . PRO A 1 86 ? 34.046 -1.434 -53.623 1.00 54.97 86 PRO A N 1
ATOM 684 C CA . PRO A 1 86 ? 33.971 -1.396 -52.167 1.00 54.97 86 PRO A CA 1
ATOM 685 C C . PRO A 1 86 ? 34.700 -0.162 -51.620 1.00 54.97 86 PRO A C 1
ATOM 687 O O . PRO A 1 86 ? 35.918 -0.027 -51.726 1.00 54.97 86 PRO A O 1
ATOM 690 N N . ARG A 1 87 ? 33.939 0.766 -51.029 1.00 55.62 87 ARG A N 1
ATOM 691 C CA . ARG A 1 87 ? 34.484 1.934 -50.328 1.00 55.62 87 ARG A CA 1
ATOM 692 C C . ARG A 1 87 ? 35.018 1.514 -48.957 1.00 55.62 87 ARG A C 1
ATOM 694 O O . ARG A 1 87 ? 34.247 1.070 -48.111 1.00 55.62 87 ARG A O 1
ATOM 701 N N . ASN A 1 88 ? 36.318 1.708 -48.730 1.00 49.09 88 ASN A N 1
ATOM 702 C CA . ASN A 1 88 ? 36.925 1.668 -47.398 1.00 49.09 88 ASN A CA 1
ATOM 703 C C . ASN A 1 88 ? 36.378 2.834 -46.558 1.00 49.09 88 ASN A C 1
ATOM 705 O O . ASN A 1 88 ? 36.642 3.998 -46.861 1.00 49.09 88 ASN A O 1
ATOM 709 N N . PHE A 1 89 ? 35.601 2.528 -45.518 1.00 44.75 89 PHE A N 1
ATOM 710 C CA . PHE A 1 89 ? 35.098 3.511 -44.560 1.00 44.75 89 PHE A CA 1
ATOM 711 C C . PHE A 1 89 ? 36.022 3.575 -43.340 1.00 44.75 89 PHE A C 1
ATOM 713 O O . PHE A 1 89 ? 35.747 2.964 -42.312 1.00 44.75 89 PHE A O 1
ATOM 720 N N . ASN A 1 90 ? 37.089 4.366 -43.429 1.00 50.59 90 ASN A N 1
ATOM 721 C CA . ASN A 1 90 ? 37.770 4.859 -42.233 1.00 50.59 90 ASN A CA 1
ATOM 722 C C . ASN A 1 90 ? 37.037 6.132 -41.789 1.00 50.59 90 ASN A C 1
ATOM 724 O O . ASN A 1 90 ? 37.288 7.213 -42.318 1.00 50.59 90 ASN A O 1
ATOM 728 N N . SER A 1 91 ? 36.074 5.999 -40.874 1.00 45.62 91 SER A N 1
ATOM 729 C CA . SER A 1 91 ? 35.364 7.137 -40.275 1.00 45.62 91 SER A CA 1
ATOM 730 C C . SER A 1 91 ? 35.979 7.471 -38.908 1.00 45.62 91 SER A C 1
ATOM 732 O O . SER A 1 91 ? 36.111 6.561 -38.087 1.00 45.62 91 SER A O 1
ATOM 734 N N . PRO A 1 92 ? 36.360 8.733 -38.622 1.00 49.97 92 PRO A N 1
ATOM 735 C CA . PRO A 1 92 ? 36.795 9.124 -37.287 1.00 49.97 92 PRO A CA 1
ATOM 736 C C . PRO A 1 92 ? 35.584 9.161 -36.348 1.00 49.97 92 PRO A C 1
ATOM 738 O O . PRO A 1 92 ? 34.621 9.891 -36.584 1.00 49.97 92 PRO A O 1
ATOM 741 N N . HIS A 1 93 ? 35.643 8.374 -35.275 1.00 47.78 93 HIS A N 1
ATOM 742 C CA . HIS A 1 93 ? 34.700 8.408 -34.161 1.00 47.78 93 HIS A CA 1
ATOM 743 C C . HIS A 1 93 ? 34.637 9.824 -33.559 1.00 47.78 93 HIS A C 1
ATOM 745 O O . HIS A 1 93 ? 35.565 10.264 -32.883 1.00 47.78 93 HIS A O 1
ATOM 751 N N . VAL A 1 94 ? 33.529 10.533 -33.768 1.00 49.59 94 VAL A N 1
ATOM 752 C CA . VAL A 1 94 ? 33.159 11.687 -32.943 1.00 49.59 94 VAL A CA 1
ATOM 753 C C . VAL A 1 94 ? 32.548 11.162 -31.646 1.00 49.59 94 VAL A C 1
ATOM 755 O O . VAL A 1 94 ? 31.390 10.754 -31.599 1.00 49.59 94 VAL A O 1
ATOM 758 N N . SER A 1 95 ? 33.353 11.129 -30.588 1.00 49.31 95 SER A N 1
ATOM 759 C CA . SER A 1 95 ? 32.897 10.869 -29.223 1.00 49.31 95 SER A CA 1
ATOM 760 C C . SER A 1 95 ? 32.064 12.053 -28.731 1.00 49.31 95 SER A C 1
ATOM 762 O O . SER A 1 95 ? 32.599 13.048 -28.247 1.00 49.31 95 SER A O 1
ATOM 764 N N . SER A 1 96 ? 30.740 11.967 -28.857 1.00 45.38 96 SER A N 1
ATOM 765 C CA . SER A 1 96 ? 29.821 12.850 -28.137 1.00 45.38 96 SER A CA 1
ATOM 766 C C . SER A 1 96 ? 29.747 12.407 -26.676 1.00 45.38 96 SER A C 1
ATOM 768 O O . SER A 1 96 ? 28.862 11.657 -26.271 1.00 45.38 96 SER A O 1
ATOM 770 N N . SER A 1 97 ? 30.716 12.857 -25.884 1.00 50.59 97 SER A N 1
ATOM 771 C CA . SER A 1 97 ? 30.747 12.689 -24.433 1.00 50.59 97 SER A CA 1
ATOM 772 C C . SER A 1 97 ? 29.795 13.686 -23.771 1.00 50.59 97 SER A C 1
ATOM 774 O O . SER A 1 97 ? 30.208 14.722 -23.263 1.00 50.59 97 SER A O 1
ATOM 776 N N . SER A 1 98 ? 28.505 13.372 -23.765 1.00 48.66 98 SER A N 1
ATOM 777 C CA . SER A 1 98 ? 27.558 13.920 -22.792 1.00 48.66 98 SER A CA 1
ATOM 778 C C . SER A 1 98 ? 26.937 12.757 -22.027 1.00 48.66 98 SER A C 1
ATOM 780 O O . SER A 1 98 ? 25.756 12.438 -22.156 1.00 48.66 98 SER A O 1
ATOM 782 N N . SER A 1 99 ? 27.766 12.080 -21.226 1.00 50.75 99 SER A N 1
ATOM 783 C CA . SER A 1 99 ? 27.305 11.082 -20.264 1.00 50.75 99 SER A CA 1
ATOM 784 C C . SER A 1 99 ? 26.557 11.797 -19.139 1.00 50.75 99 SER A C 1
ATOM 786 O O . SER A 1 99 ? 27.093 12.048 -18.062 1.00 50.75 99 SER A O 1
ATOM 788 N N . SER A 1 100 ? 25.302 12.163 -19.396 1.00 57.47 100 SER A N 1
ATOM 789 C CA . SER A 1 100 ? 24.326 12.283 -18.322 1.00 57.47 100 SER A CA 1
ATOM 790 C C . SER A 1 100 ? 24.282 10.910 -17.661 1.00 57.47 100 SER A C 1
ATOM 792 O O . SER A 1 100 ? 23.834 9.947 -18.286 1.00 57.47 100 SER A O 1
ATOM 794 N N . SER A 1 101 ? 24.844 10.803 -16.455 1.00 65.56 101 SER A N 1
ATOM 795 C CA . SER A 1 101 ? 24.905 9.578 -15.656 1.00 65.56 101 SER A CA 1
ATOM 796 C C . SER A 1 101 ? 23.501 9.174 -15.216 1.00 65.56 101 SER A C 1
ATOM 798 O O . SER A 1 101 ? 23.119 9.321 -14.058 1.00 65.56 101 SER A O 1
ATOM 800 N N . ARG A 1 102 ? 22.679 8.731 -16.165 1.00 76.06 102 ARG A N 1
ATOM 801 C CA . ARG A 1 102 ? 21.420 8.066 -15.867 1.00 76.06 102 ARG A CA 1
ATOM 802 C C . ARG A 1 102 ? 21.776 6.679 -15.332 1.00 76.06 102 ARG A C 1
ATOM 804 O O . ARG A 1 102 ? 22.652 6.039 -15.920 1.00 76.06 102 ARG A O 1
ATOM 811 N N . PRO A 1 103 ? 21.139 6.230 -14.237 1.00 79.00 103 PRO A N 1
ATOM 812 C CA . PRO A 1 103 ? 21.351 4.881 -13.736 1.00 79.00 103 PRO A CA 1
ATOM 813 C C . PRO A 1 103 ? 21.072 3.886 -14.859 1.00 79.00 103 PRO A C 1
ATOM 815 O O . PRO A 1 103 ? 20.200 4.123 -15.708 1.00 79.00 103 PRO A O 1
ATOM 818 N N . SER A 1 104 ? 21.830 2.793 -14.877 1.00 92.31 104 SER A N 1
ATOM 819 C CA . SER A 1 104 ? 21.541 1.714 -15.810 1.00 92.31 104 SER A CA 1
ATOM 820 C C . SER A 1 104 ? 20.127 1.181 -15.547 1.00 92.31 104 SER A C 1
ATOM 822 O O . SER A 1 104 ? 19.551 1.370 -14.471 1.00 92.31 104 SER A O 1
ATOM 824 N N . LEU A 1 105 ? 19.534 0.515 -16.537 1.00 94.31 105 LEU A N 1
ATOM 825 C CA . LEU A 1 105 ? 18.227 -0.117 -16.347 1.00 94.31 105 LEU A CA 1
ATOM 826 C C . LEU A 1 105 ? 18.255 -1.120 -15.179 1.00 94.31 105 LEU A C 1
ATOM 828 O O . LEU A 1 105 ? 17.291 -1.216 -14.425 1.00 94.31 105 LEU A O 1
ATOM 832 N N . GLU A 1 106 ? 19.373 -1.823 -15.014 1.00 95.44 106 GLU A N 1
ATOM 833 C CA . GLU A 1 106 ? 19.599 -2.773 -13.926 1.00 95.44 106 GLU A CA 1
ATOM 834 C C . GLU A 1 106 ? 19.600 -2.087 -12.552 1.00 95.44 106 GLU A C 1
ATOM 836 O O . GLU A 1 106 ? 18.914 -2.547 -11.634 1.00 95.44 106 GLU A O 1
ATOM 841 N N . ASP A 1 107 ? 20.263 -0.932 -12.427 1.00 95.75 107 ASP A N 1
ATOM 842 C CA . ASP A 1 107 ? 20.255 -0.130 -11.195 1.00 95.75 107 ASP A CA 1
ATOM 843 C C . ASP A 1 107 ? 18.849 0.388 -10.865 1.00 95.75 107 ASP A C 1
ATOM 845 O O . ASP A 1 107 ? 18.426 0.391 -9.704 1.00 95.75 107 ASP A O 1
ATOM 849 N N . ALA A 1 108 ? 18.098 0.815 -11.886 1.00 95.69 108 ALA A N 1
ATOM 850 C CA . ALA A 1 108 ? 16.732 1.304 -11.721 1.00 95.69 108 ALA A CA 1
ATOM 851 C C . ALA A 1 108 ? 15.786 0.191 -11.240 1.00 95.69 108 ALA A C 1
ATOM 853 O O . ALA A 1 108 ? 14.996 0.413 -10.319 1.00 95.69 108 ALA A O 1
ATOM 854 N N . LEU A 1 109 ? 15.894 -1.012 -11.814 1.00 97.69 109 LEU A N 1
ATOM 855 C CA . LEU A 1 109 ? 15.110 -2.179 -11.401 1.00 97.69 109 LEU A CA 1
ATOM 856 C C . LEU A 1 109 ? 15.474 -2.632 -9.985 1.00 97.69 109 LEU A C 1
ATOM 858 O O . LEU A 1 109 ? 14.581 -2.853 -9.169 1.00 97.69 109 LEU A O 1
ATOM 862 N N . SER A 1 110 ? 16.767 -2.700 -9.667 1.00 97.50 110 SER A N 1
ATOM 863 C CA . SER A 1 110 ? 17.242 -3.077 -8.330 1.00 97.50 110 SER A CA 1
ATOM 864 C C . SER A 1 110 ? 16.745 -2.096 -7.269 1.00 97.50 110 SER A C 1
ATOM 866 O O . SER A 1 110 ? 16.209 -2.500 -6.237 1.00 97.50 110 SER A O 1
ATOM 868 N N . THR A 1 111 ? 16.830 -0.794 -7.561 1.00 97.12 111 THR A N 1
ATOM 869 C CA . THR A 1 111 ? 16.306 0.260 -6.683 1.00 97.12 111 THR A CA 1
ATOM 870 C C . THR A 1 111 ? 14.797 0.130 -6.502 1.00 97.12 111 THR A C 1
ATOM 872 O O . THR A 1 111 ? 14.304 0.242 -5.382 1.00 97.12 111 THR A O 1
ATOM 875 N N . PHE A 1 112 ? 14.049 -0.122 -7.577 1.00 98.06 112 PHE A N 1
ATOM 876 C CA . PHE A 1 112 ? 12.600 -0.293 -7.505 1.00 98.06 112 PHE A CA 1
ATOM 877 C C . PHE A 1 112 ? 12.205 -1.482 -6.619 1.00 98.06 112 PHE A C 1
ATOM 879 O O . PHE A 1 112 ? 11.392 -1.318 -5.710 1.00 98.06 112 PHE A O 1
ATOM 886 N N . ILE A 1 113 ? 12.818 -2.650 -6.833 1.00 98.25 113 ILE A N 1
ATOM 887 C CA . ILE A 1 113 ? 12.550 -3.865 -6.049 1.00 98.25 113 ILE A CA 1
ATOM 888 C C . ILE A 1 113 ? 12.860 -3.621 -4.567 1.00 98.25 113 ILE A C 1
ATOM 890 O O . ILE A 1 113 ? 12.033 -3.925 -3.706 1.00 98.25 113 ILE A O 1
ATOM 894 N N . GLN A 1 114 ? 14.008 -3.006 -4.270 1.00 98.38 114 GLN A N 1
ATOM 895 C CA . GLN A 1 114 ? 14.406 -2.666 -2.904 1.00 98.38 114 GLN A CA 1
ATOM 896 C C . GLN A 1 114 ? 13.392 -1.726 -2.237 1.00 98.38 114 GLN A C 1
ATOM 898 O O . GLN A 1 114 ? 12.910 -1.996 -1.136 1.00 98.38 114 GLN A O 1
ATOM 903 N N . ARG A 1 115 ? 13.014 -0.639 -2.921 1.00 98.06 115 ARG A N 1
ATOM 904 C CA . ARG A 1 115 ? 12.038 0.334 -2.408 1.00 98.06 115 ARG A CA 1
ATOM 905 C C . ARG A 1 115 ? 10.670 -0.296 -2.174 1.00 98.06 115 ARG A C 1
ATOM 907 O O . ARG A 1 115 ? 10.033 0.009 -1.167 1.00 98.06 115 ARG A O 1
ATOM 914 N N . GLN A 1 116 ? 10.230 -1.183 -3.063 1.00 98.44 116 GLN A N 1
ATOM 915 C CA . GLN A 1 116 ? 8.971 -1.900 -2.897 1.00 98.44 116 GLN A CA 1
ATOM 916 C C . GLN A 1 116 ? 9.022 -2.840 -1.686 1.00 98.44 116 GLN A C 1
ATOM 918 O O . GLN A 1 116 ? 8.075 -2.876 -0.903 1.00 98.44 116 GLN A O 1
ATOM 923 N N . SER A 1 117 ? 10.136 -3.550 -1.487 1.00 98.31 117 SER A N 1
ATOM 924 C CA . SER A 1 117 ? 10.334 -4.413 -0.319 1.00 98.31 117 SER A CA 1
ATOM 925 C C . SER A 1 117 ? 10.269 -3.623 0.992 1.00 98.31 117 SER A C 1
ATOM 927 O O . SER A 1 117 ? 9.598 -4.043 1.934 1.00 98.31 117 SER A O 1
ATOM 929 N N . GLU A 1 118 ? 10.909 -2.452 1.051 1.00 98.44 118 GLU A N 1
ATOM 930 C CA . GLU A 1 118 ? 10.858 -1.561 2.219 1.00 98.44 118 GLU A CA 1
ATOM 931 C C . GLU A 1 118 ? 9.435 -1.070 2.514 1.00 98.44 118 GLU A C 1
ATOM 933 O O . GLU A 1 118 ? 9.020 -1.014 3.672 1.00 98.44 118 GLU A O 1
ATOM 938 N N . GLN A 1 119 ? 8.675 -0.702 1.478 1.00 98.44 119 GLN A N 1
ATOM 939 C CA . GLN A 1 119 ? 7.279 -0.286 1.635 1.00 98.44 119 GLN A CA 1
ATOM 940 C C . GLN A 1 119 ? 6.409 -1.433 2.153 1.00 98.44 119 GLN A C 1
ATOM 942 O O . GLN A 1 119 ? 5.650 -1.236 3.103 1.00 98.44 119 GLN A O 1
ATOM 947 N N . ASN A 1 120 ? 6.568 -2.634 1.595 1.00 98.44 120 ASN A N 1
ATOM 948 C CA . ASN A 1 120 ? 5.834 -3.815 2.043 1.00 98.44 120 ASN A CA 1
ATOM 949 C C . ASN A 1 120 ? 6.145 -4.128 3.513 1.00 98.44 120 ASN A C 1
ATOM 951 O O . ASN A 1 120 ? 5.229 -4.338 4.300 1.00 98.44 120 ASN A O 1
ATOM 955 N N . GLN A 1 121 ? 7.414 -4.060 3.926 1.00 98.56 121 GLN A N 1
ATOM 956 C CA . GLN A 1 121 ? 7.798 -4.288 5.321 1.00 98.56 121 GLN A CA 1
ATOM 957 C C . GLN A 1 121 ? 7.162 -3.267 6.279 1.00 98.56 121 GLN A C 1
ATOM 959 O O . GLN A 1 121 ? 6.710 -3.626 7.368 1.00 98.56 121 GLN A O 1
ATOM 964 N N . LYS A 1 122 ? 7.098 -1.989 5.881 1.00 98.38 122 LYS A N 1
ATOM 965 C CA . LYS A 1 122 ? 6.413 -0.953 6.670 1.00 98.38 122 LYS A CA 1
ATOM 966 C C . LYS A 1 122 ? 4.919 -1.235 6.789 1.00 98.38 122 LYS A C 1
ATOM 968 O O . LYS A 1 122 ? 4.361 -1.052 7.867 1.00 98.38 122 LYS A O 1
ATOM 973 N N . PHE A 1 123 ? 4.285 -1.691 5.712 1.00 98.62 123 PHE A N 1
ATOM 974 C CA . PHE A 1 123 ? 2.873 -2.058 5.724 1.00 98.62 123 P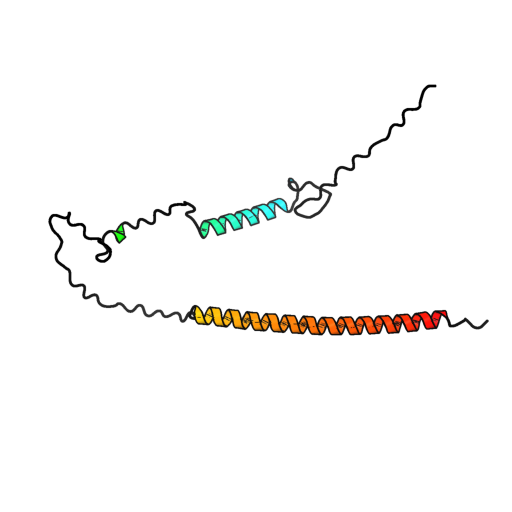HE A CA 1
ATOM 975 C C . PHE A 1 123 ? 2.592 -3.231 6.672 1.00 98.62 123 PHE A C 1
ATOM 977 O O . PHE A 1 123 ? 1.717 -3.115 7.525 1.00 98.62 123 PHE A O 1
ATOM 984 N N . GLU A 1 124 ? 3.394 -4.295 6.616 1.00 98.44 124 GLU A N 1
ATOM 985 C CA . GLU A 1 124 ? 3.283 -5.438 7.537 1.00 98.44 124 GLU A CA 1
ATOM 986 C C . GLU A 1 124 ? 3.459 -5.025 9.007 1.00 98.44 124 GLU A C 1
ATOM 988 O O . GLU A 1 124 ? 2.722 -5.462 9.896 1.00 98.44 124 GLU A O 1
ATOM 993 N N . SER A 1 125 ? 4.402 -4.117 9.277 1.00 98.44 125 SER A N 1
ATOM 994 C CA . SER A 1 125 ? 4.596 -3.569 10.622 1.00 98.44 125 SER A CA 1
ATOM 995 C C . SER A 1 125 ? 3.380 -2.768 11.100 1.00 98.44 125 SER A C 1
ATOM 997 O O . SER A 1 125 ? 2.967 -2.923 12.251 1.00 98.44 125 SER A O 1
ATOM 999 N N . MET A 1 126 ? 2.779 -1.948 10.231 1.00 98.50 126 MET A N 1
ATOM 1000 C CA . MET A 1 126 ? 1.553 -1.214 10.561 1.00 98.50 126 MET A CA 1
ATOM 1001 C C . MET A 1 126 ? 0.374 -2.155 10.812 1.00 98.50 126 MET A C 1
ATOM 1003 O O . MET A 1 126 ? -0.361 -1.940 11.772 1.00 98.50 126 MET A O 1
ATOM 1007 N N . LEU A 1 127 ? 0.212 -3.206 10.002 1.00 98.62 127 LEU A N 1
ATOM 1008 C CA . LEU A 1 127 ? -0.834 -4.212 10.204 1.00 98.62 127 LEU A CA 1
ATOM 1009 C C . LEU A 1 127 ? -0.689 -4.922 11.552 1.00 98.62 127 LEU A C 1
ATOM 1011 O O . LEU A 1 127 ? -1.664 -5.045 12.287 1.00 98.62 127 LEU A O 1
ATOM 1015 N N . THR A 1 128 ? 0.533 -5.323 11.906 1.00 98.25 128 THR A N 1
ATOM 1016 C CA . THR A 1 128 ? 0.815 -5.979 13.193 1.00 98.25 128 THR A CA 1
ATOM 1017 C C . THR A 1 128 ? 0.491 -5.059 14.370 1.00 98.25 128 THR A C 1
ATOM 1019 O O . THR A 1 128 ? -0.102 -5.483 15.359 1.00 98.25 128 THR A O 1
ATOM 1022 N N . ARG A 1 129 ? 0.846 -3.773 14.265 1.00 98.25 129 ARG A N 1
ATOM 1023 C CA . ARG A 1 129 ? 0.520 -2.783 15.295 1.00 98.25 129 ARG A CA 1
ATOM 1024 C C . ARG A 1 129 ? -0.990 -2.555 15.410 1.00 98.25 129 ARG A C 1
ATOM 1026 O O . ARG A 1 129 ? -1.496 -2.440 16.521 1.00 98.25 129 ARG A O 1
ATOM 1033 N N . LEU A 1 130 ? -1.699 -2.496 14.284 1.00 98.56 130 LEU A N 1
ATOM 1034 C CA . LEU A 1 130 ? -3.151 -2.342 14.269 1.00 98.56 130 LEU A CA 1
ATOM 1035 C C . LEU A 1 130 ? -3.850 -3.529 14.947 1.00 98.56 130 LEU A C 1
ATOM 1037 O O . LEU A 1 130 ? -4.791 -3.318 15.707 1.00 98.56 130 LEU A O 1
ATOM 1041 N N . ASP A 1 131 ? -3.381 -4.757 14.713 1.00 98.44 131 ASP A N 1
ATOM 1042 C CA . ASP A 1 131 ? -3.920 -5.956 15.370 1.00 98.44 131 ASP A CA 1
ATOM 1043 C C . ASP A 1 131 ? -3.792 -5.874 16.901 1.00 98.44 131 ASP A C 1
ATOM 1045 O O . ASP A 1 131 ? -4.754 -6.122 17.634 1.00 98.44 131 ASP A O 1
ATOM 1049 N N . GLU A 1 132 ? -2.637 -5.416 17.387 1.00 98.00 132 GLU A N 1
ATOM 1050 C CA . GLU A 1 132 ? -2.393 -5.203 18.813 1.00 98.00 132 GLU A CA 1
ATOM 1051 C C . GLU A 1 132 ? -3.314 -4.121 19.408 1.00 98.00 132 GLU A C 1
ATOM 1053 O O . GLU A 1 132 ? -3.951 -4.357 20.438 1.00 98.00 132 GLU A O 1
ATOM 1058 N N . GLU A 1 133 ? -3.465 -2.973 18.738 1.00 98.25 133 GLU A N 1
ATOM 1059 C CA . GLU A 1 133 ? -4.365 -1.892 19.177 1.00 98.25 133 GLU A CA 1
ATOM 1060 C C . GLU A 1 133 ? -5.840 -2.352 19.210 1.00 98.25 133 GLU A C 1
ATOM 1062 O O . GLU A 1 133 ? -6.594 -2.025 20.138 1.00 98.25 133 GLU A O 1
ATOM 1067 N N . VAL A 1 134 ? -6.268 -3.167 18.239 1.00 98.62 134 VAL A N 1
ATOM 1068 C CA . VAL A 1 134 ? -7.614 -3.767 18.206 1.00 98.62 134 VAL A CA 1
ATOM 1069 C C . VAL A 1 134 ? -7.806 -4.742 19.368 1.00 98.62 134 VAL A C 1
ATOM 1071 O O . VAL A 1 134 ? -8.850 -4.726 20.033 1.00 98.62 134 VAL A O 1
ATOM 1074 N N . ARG A 1 135 ? -6.804 -5.580 19.650 1.00 98.31 135 ARG A N 1
ATOM 1075 C CA . ARG A 1 135 ? -6.831 -6.533 20.764 1.00 98.31 135 ARG A CA 1
ATOM 1076 C C . ARG A 1 135 ? -6.916 -5.821 22.113 1.00 98.31 135 ARG A C 1
ATOM 1078 O O . ARG A 1 135 ? -7.712 -6.227 22.966 1.00 98.31 135 ARG A O 1
ATOM 1085 N N . GLU A 1 136 ? -6.143 -4.757 22.306 1.00 98.44 136 GLU A N 1
ATOM 1086 C CA . GLU A 1 136 ? -6.183 -3.926 23.512 1.00 98.44 136 GLU A CA 1
ATOM 1087 C C . GLU A 1 136 ? -7.548 -3.243 23.674 1.00 98.44 136 GLU A C 1
ATOM 1089 O O . GLU A 1 136 ? -8.176 -3.340 24.732 1.00 98.44 136 GLU A O 1
ATOM 1094 N N . THR A 1 137 ? -8.073 -2.648 22.600 1.00 98.56 137 THR A N 1
ATOM 1095 C CA . THR A 1 137 ? -9.403 -2.019 22.594 1.00 98.56 137 THR A CA 1
ATOM 1096 C C . TH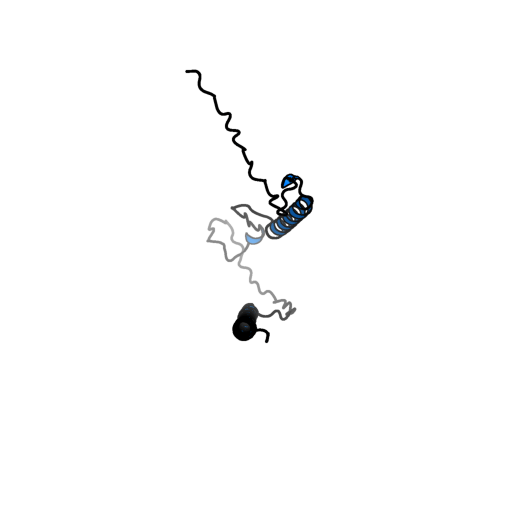R A 1 137 ? -10.492 -3.017 22.984 1.00 98.56 137 THR A C 1
ATOM 1098 O O . THR A 1 137 ? -11.334 -2.729 23.838 1.00 98.56 137 THR A O 1
ATOM 1101 N N . LYS A 1 138 ? -10.452 -4.235 22.430 1.00 98.38 138 LYS A N 1
ATOM 1102 C CA . LYS A 1 138 ? -11.382 -5.311 22.796 1.00 98.38 138 LYS A CA 1
ATOM 1103 C C . LYS A 1 138 ? -11.277 -5.675 24.280 1.00 98.38 138 LYS A C 1
ATOM 1105 O O . LYS A 1 138 ? -12.302 -5.879 24.929 1.00 98.38 138 LYS A O 1
ATOM 1110 N N . SER A 1 139 ? -10.063 -5.720 24.830 1.00 98.44 139 SER A N 1
ATOM 1111 C CA . SER A 1 139 ? -9.836 -5.951 26.263 1.00 98.44 139 SER A CA 1
ATOM 1112 C C . SER A 1 139 ? -10.468 -4.851 27.125 1.00 98.44 139 SER A C 1
ATOM 1114 O O . SER A 1 139 ? -11.180 -5.148 28.088 1.00 98.44 139 SER A O 1
ATOM 1116 N N . HIS A 1 140 ? -10.286 -3.580 26.753 1.00 98.19 140 HIS A N 1
ATOM 1117 C CA . HIS A 1 140 ? -10.908 -2.449 27.444 1.00 98.19 140 HIS A CA 1
ATOM 1118 C C . HIS A 1 140 ? -12.437 -2.516 27.413 1.00 98.19 140 HIS A C 1
ATOM 1120 O O . HIS A 1 140 ? -13.068 -2.331 28.454 1.00 98.19 140 HIS A O 1
ATOM 1126 N N . ILE A 1 141 ? -13.027 -2.869 26.267 1.00 97.94 141 ILE A N 1
ATOM 1127 C CA . ILE A 1 141 ? -14.477 -3.065 26.142 1.00 97.94 141 ILE A CA 1
ATOM 1128 C C . ILE A 1 141 ? -14.961 -4.154 27.106 1.00 97.94 141 ILE A C 1
ATOM 1130 O O . ILE A 1 141 ? -15.889 -3.912 27.871 1.00 97.94 141 ILE A O 1
ATOM 1134 N N . ILE A 1 142 ? -14.302 -5.319 27.145 1.00 97.44 142 ILE A N 1
ATOM 1135 C CA . ILE A 1 142 ? -14.684 -6.420 28.048 1.00 97.44 142 ILE A CA 1
ATOM 1136 C C . ILE A 1 142 ? -14.641 -5.974 29.517 1.00 97.44 142 ILE A C 1
ATOM 1138 O O . ILE A 1 142 ? -15.562 -6.266 30.281 1.00 97.44 142 ILE A O 1
ATOM 1142 N N . ARG A 1 143 ? -13.596 -5.240 29.925 1.00 95.56 143 ARG A N 1
ATOM 1143 C CA . ARG A 1 143 ? -13.477 -4.719 31.297 1.00 95.56 143 ARG A CA 1
ATOM 1144 C C . ARG A 1 143 ? -14.611 -3.751 31.634 1.00 95.56 143 ARG A C 1
ATOM 1146 O O . ARG A 1 143 ? -15.217 -3.898 32.692 1.00 95.56 143 ARG A O 1
ATOM 1153 N N . LEU A 1 144 ? -14.927 -2.819 30.734 1.00 96.62 144 LEU A N 1
ATOM 1154 C CA . LEU A 1 144 ? -16.031 -1.871 30.909 1.00 96.62 144 LEU A CA 1
ATOM 1155 C C . LEU A 1 144 ? -17.385 -2.584 31.012 1.00 96.62 144 LEU A C 1
ATOM 1157 O O . LEU A 1 144 ? -18.161 -2.288 31.919 1.00 96.62 144 LEU A O 1
ATOM 1161 N N . THR A 1 145 ? -17.655 -3.561 30.143 1.00 95.00 145 THR A N 1
ATOM 1162 C CA . THR A 1 145 ? -18.889 -4.363 30.181 1.00 95.00 145 THR A CA 1
ATOM 1163 C C . THR A 1 145 ? -19.038 -5.118 31.506 1.00 95.00 145 THR A C 1
ATOM 1165 O O . THR A 1 145 ? -20.108 -5.101 32.119 1.00 95.00 145 THR A O 1
ATOM 1168 N N . ASN A 1 146 ? -17.959 -5.733 31.999 1.00 93.19 146 ASN A N 1
ATOM 1169 C CA . ASN A 1 146 ? -17.963 -6.419 33.292 1.00 93.19 146 ASN A CA 1
ATOM 1170 C C . ASN A 1 146 ? -18.207 -5.451 34.460 1.00 93.19 146 ASN A C 1
ATOM 1172 O O . ASN A 1 146 ? -18.985 -5.764 35.358 1.00 93.19 146 ASN A O 1
ATOM 1176 N N . SER A 1 147 ? -17.602 -4.259 34.441 1.00 92.50 147 SER A N 1
ATOM 1177 C CA . SER A 1 147 ? -17.864 -3.231 35.454 1.00 92.50 147 SER A CA 1
ATOM 1178 C C . SER A 1 147 ? -19.322 -2.759 35.443 1.00 92.50 147 SER A C 1
ATOM 1180 O O . SER A 1 147 ? -19.929 -2.675 36.506 1.00 92.50 147 SER A O 1
ATOM 1182 N N . LEU A 1 148 ? -19.910 -2.508 34.267 1.00 89.38 148 LEU A N 1
ATOM 1183 C CA . LEU A 1 148 ? -21.302 -2.051 34.143 1.00 89.38 148 LEU A CA 1
ATOM 1184 C C . LEU A 1 148 ? -22.308 -3.104 34.630 1.00 89.38 148 LEU A C 1
ATOM 1186 O O . LEU A 1 148 ? -23.198 -2.783 35.414 1.00 89.38 148 LEU A O 1
ATOM 1190 N N . SER A 1 149 ? -22.119 -4.375 34.263 1.00 84.00 149 SER A N 1
ATOM 1191 C CA . SER A 1 149 ? -22.965 -5.473 34.767 1.00 84.00 149 SER A CA 1
ATOM 1192 C C . SER A 1 149 ? -22.855 -5.693 36.286 1.00 84.00 149 SER A C 1
ATOM 1194 O O . SER A 1 149 ? -23.793 -6.188 36.915 1.00 84.00 149 SER A O 1
ATOM 1196 N N . GLY A 1 150 ? -21.731 -5.309 36.902 1.00 69.50 150 GLY A N 1
ATOM 1197 C CA . GLY A 1 150 ? -21.565 -5.305 38.357 1.00 69.50 150 GLY A CA 1
ATOM 1198 C C . GLY A 1 150 ? -22.365 -4.200 39.055 1.00 69.50 150 GLY A C 1
ATOM 1199 O O . GLY A 1 150 ? -22.878 -4.425 40.150 1.00 69.50 150 GLY A O 1
ATOM 1200 N N . ILE A 1 151 ? -22.524 -3.038 38.411 1.00 60.78 151 ILE A N 1
ATOM 1201 C CA . ILE A 1 151 ? -23.286 -1.896 38.943 1.00 60.78 151 ILE A CA 1
ATOM 1202 C C . ILE A 1 151 ? -24.793 -2.201 38.944 1.00 60.78 151 ILE A C 1
ATOM 1204 O O . ILE A 1 151 ? -25.470 -1.889 39.920 1.00 60.78 151 ILE A O 1
ATOM 1208 N N . GLU A 1 152 ? -25.317 -2.895 37.927 1.00 57.22 152 GLU A N 1
ATOM 1209 C CA . GLU A 1 152 ? -26.739 -3.288 37.872 1.00 57.22 152 GLU A CA 1
ATOM 1210 C C . GLU A 1 152 ? -27.149 -4.288 38.971 1.00 57.22 152 GLU A C 1
ATOM 1212 O O . GLU A 1 152 ? -28.318 -4.350 39.353 1.00 57.22 152 GLU A O 1
ATOM 1217 N N . LYS A 1 153 ? -26.198 -5.053 39.529 1.00 58.06 153 LYS A N 1
ATOM 1218 C CA . LYS A 1 153 ? -26.443 -5.965 40.664 1.00 58.06 153 LYS A CA 1
ATOM 1219 C C . LYS A 1 153 ? -26.317 -5.284 42.036 1.00 58.06 153 LYS A C 1
ATOM 1221 O O . LYS A 1 153 ? -26.627 -5.909 43.053 1.00 58.06 153 LYS A O 1
ATOM 1226 N N . GLY A 1 154 ? -25.902 -4.016 42.081 1.00 56.28 154 GLY A N 1
ATOM 1227 C CA . GLY A 1 154 ? -25.851 -3.189 43.284 1.00 56.28 154 GLY A CA 1
ATOM 1228 C C . GLY A 1 154 ? -27.226 -2.619 43.630 1.00 56.28 154 GLY A C 1
ATOM 1229 O O . GLY A 1 154 ? -27.589 -1.528 43.207 1.00 56.28 154 GLY A O 1
ATOM 1230 N N . LYS A 1 155 ? -28.002 -3.375 44.408 1.00 61.09 155 LYS A N 1
ATOM 1231 C CA . LYS A 1 155 ? -29.286 -2.967 44.997 1.00 61.09 155 LYS A CA 1
ATOM 1232 C C . LYS A 1 155 ? -29.128 -1.637 45.758 1.00 61.09 155 LYS A C 1
ATOM 1234 O O . LYS A 1 155 ? -28.294 -1.553 46.658 1.00 61.09 155 LYS A O 1
ATOM 1239 N N . LEU A 1 156 ? -29.932 -0.622 45.419 1.00 54.38 156 LEU A N 1
ATOM 1240 C CA . LEU A 1 156 ? -30.057 0.596 46.230 1.00 54.38 156 LEU A CA 1
ATOM 1241 C C . LEU A 1 156 ? -30.516 0.198 47.647 1.00 54.38 156 LEU A C 1
ATOM 1243 O O . LEU A 1 156 ? -31.466 -0.586 47.758 1.00 54.38 156 LEU A O 1
ATOM 1247 N N . PRO A 1 157 ? -29.858 0.674 48.721 1.00 54.22 157 PRO A N 1
ATOM 1248 C CA . PRO A 1 157 ? -30.339 0.436 50.074 1.00 54.22 157 PRO A CA 1
ATOM 1249 C C . PRO A 1 157 ? -31.691 1.139 50.254 1.00 54.22 157 PRO A C 1
ATOM 1251 O O . PRO A 1 157 ? -31.832 2.312 49.905 1.00 54.22 157 PRO A O 1
ATOM 1254 N N . SER A 1 158 ? -32.679 0.375 50.729 1.00 54.91 158 SER A N 1
ATOM 1255 C CA . SER A 1 158 ? -34.007 0.864 51.117 1.00 54.91 158 SER A CA 1
ATOM 1256 C C . SER A 1 158 ? -33.980 1.541 52.478 1.00 54.91 158 SER A C 1
ATOM 1258 O O . SER A 1 158 ? -33.087 1.200 53.285 1.00 54.91 158 SER A O 1
#

Foldseek 3Di:
DDDDDDPPPPPPPDPLAQQPPPRHSPDHVVPDPCNVVVVVVVVVVVVVVCVVPVDPDPDPPPDDVVVVPDPVPDPDPVPDPDDDDDDDDPDDDPPPPPCPPDPDPVRVVVVVVVVVVVVVVVVVVVVVVVVVVVVVVVVVVVVVVVVVVVVVPPDDDD

Sequence (158 aa):
MKGSKSISATFRKDPMEVCKMCHEINHVTNECASLSSFLNVLEEKVHAFNSYWPNNSSYSNNYKPNMRNRSYLSYKSDNVLNPPAPRNFNSPHVSSSSSSSRPSLEDALSTFIQRQSEQNQKFESMLTRLDEEVRETKSHIIRLTNSLSGIEKGKLPS